Protein AF-A0A7J9Z6P4-F1 (afdb_monomer_lite)

Secondary structure (DSSP, 8-state):
-EEEEEEEEEEEEETTT--EEEEEEEEEEEE-TTS-EEEEEEETTEE---TTSTTSS--TTT----EEEEEE-PPP-

Structure (mmCIF, N/CA/C/O backbone):
data_AF-A0A7J9Z6P4-F1
#
_entry.id   AF-A0A7J9Z6P4-F1
#
loop_
_atom_site.group_PDB
_atom_site.id
_atom_site.type_symbol
_atom_site.label_atom_id
_atom_site.label_alt_id
_atom_site.label_comp_id
_atom_site.label_asym_id
_atom_site.label_entity_id
_atom_site.label_seq_id
_atom_site.pdbx_PDB_ins_code
_atom_site.Cartn_x
_atom_site.Cartn_y
_atom_site.Cartn_z
_atom_site.occupancy
_atom_site.B_iso_or_equiv
_atom_site.auth_seq_id
_atom_site.auth_comp_id
_atom_site.auth_asym_id
_atom_site.auth_atom_id
_atom_site.pdbx_PDB_model_num
ATOM 1 N N . MET A 1 1 ? 17.690 -0.894 -20.921 1.00 63.09 1 MET A N 1
ATOM 2 C CA . MET A 1 1 ? 16.607 -1.177 -19.947 1.00 63.09 1 MET A CA 1
ATOM 3 C C . MET A 1 1 ? 17.200 -1.492 -18.581 1.00 63.09 1 MET A C 1
ATOM 5 O O . MET A 1 1 ? 17.883 -2.506 -18.432 1.00 63.09 1 MET A O 1
ATOM 9 N N . ARG A 1 2 ? 16.989 -0.607 -17.603 1.00 71.31 2 ARG A N 1
ATOM 10 C CA . ARG A 1 2 ? 17.437 -0.795 -16.214 1.00 71.31 2 ARG A CA 1
ATOM 11 C C . ARG A 1 2 ? 16.253 -1.252 -15.367 1.00 71.31 2 ARG A C 1
ATOM 13 O O . ARG A 1 2 ? 15.154 -0.723 -15.504 1.00 71.31 2 ARG A O 1
ATOM 20 N N . HIS A 1 3 ? 16.496 -2.225 -14.496 1.00 76.12 3 HIS A N 1
ATOM 21 C CA . HIS A 1 3 ? 15.528 -2.690 -13.511 1.00 76.12 3 HIS A CA 1
ATOM 22 C C . HIS A 1 3 ? 16.110 -2.484 -12.120 1.00 76.12 3 HIS A C 1
ATOM 24 O O . HIS A 1 3 ? 17.204 -2.969 -11.833 1.00 76.12 3 HIS A O 1
ATOM 30 N N . GLU A 1 4 ? 15.376 -1.788 -11.267 1.00 83.81 4 GLU A N 1
ATOM 31 C CA . GLU A 1 4 ? 15.700 -1.641 -9.853 1.00 83.81 4 GLU A CA 1
ATOM 32 C C . GLU A 1 4 ? 14.515 -2.148 -9.042 1.00 83.81 4 GLU A C 1
ATOM 34 O O . GLU A 1 4 ? 13.370 -1.858 -9.383 1.00 83.81 4 GLU A O 1
ATOM 39 N N . GLN A 1 5 ? 14.777 -2.956 -8.017 1.00 83.69 5 GLN A N 1
ATOM 40 C CA . GLN A 1 5 ? 13.741 -3.480 -7.136 1.00 83.69 5 GLN A CA 1
ATOM 41 C C . GLN A 1 5 ? 14.022 -3.041 -5.705 1.00 83.69 5 GLN A C 1
ATOM 43 O O . GLN A 1 5 ? 15.097 -3.316 -5.174 1.00 83.69 5 GLN A O 1
ATOM 48 N N . THR A 1 6 ? 13.031 -2.399 -5.093 1.00 88.00 6 THR A N 1
ATOM 49 C CA . THR A 1 6 ? 13.134 -1.822 -3.753 1.00 88.00 6 THR A CA 1
ATOM 50 C C . THR A 1 6 ? 11.870 -2.138 -2.967 1.00 88.00 6 THR A C 1
ATOM 52 O O . THR A 1 6 ? 10.757 -2.002 -3.477 1.00 88.00 6 THR A O 1
ATOM 55 N N . ALA A 1 7 ? 12.031 -2.549 -1.710 1.00 87.81 7 ALA A N 1
ATOM 56 C CA . ALA A 1 7 ? 10.911 -2.695 -0.792 1.00 87.81 7 ALA A CA 1
ATOM 57 C C . ALA A 1 7 ? 10.438 -1.309 -0.330 1.00 87.81 7 ALA A C 1
ATOM 59 O O . ALA A 1 7 ? 11.228 -0.501 0.160 1.00 87.81 7 ALA A O 1
ATOM 60 N N . GLN A 1 8 ? 9.146 -1.035 -0.480 1.00 88.75 8 GLN A N 1
ATOM 61 C CA . GLN A 1 8 ? 8.526 0.233 -0.119 1.00 88.75 8 GLN A CA 1
ATOM 62 C C . GLN A 1 8 ? 7.405 -0.005 0.891 1.00 88.75 8 GLN A C 1
ATOM 64 O O . GLN A 1 8 ? 6.398 -0.650 0.590 1.00 88.75 8 GLN A O 1
ATOM 69 N N . ALA A 1 9 ? 7.568 0.537 2.096 1.00 90.62 9 ALA A N 1
ATOM 70 C CA . ALA A 1 9 ? 6.528 0.493 3.111 1.00 90.62 9 ALA A CA 1
ATOM 71 C C . ALA A 1 9 ? 5.454 1.536 2.787 1.00 90.62 9 ALA A C 1
ATOM 73 O O . ALA A 1 9 ? 5.734 2.725 2.639 1.00 90.62 9 ALA A O 1
ATOM 74 N N . VAL A 1 10 ? 4.205 1.096 2.683 1.00 90.81 10 VAL A N 1
ATOM 75 C CA . VAL A 1 10 ? 3.064 1.976 2.436 1.00 90.81 10 VAL A CA 1
ATOM 76 C C . VAL A 1 10 ? 2.113 1.890 3.615 1.00 90.81 10 VAL A C 1
ATOM 78 O O . VAL A 1 10 ? 1.590 0.824 3.946 1.00 90.81 10 VAL A O 1
ATOM 81 N N . ARG A 1 11 ? 1.885 3.033 4.256 1.00 92.88 11 ARG A N 1
ATOM 82 C CA . ARG A 1 11 ? 0.957 3.189 5.369 1.00 92.88 11 ARG A CA 1
ATOM 83 C C . ARG A 1 11 ? -0.392 3.660 4.855 1.00 92.88 11 ARG A C 1
ATOM 85 O O . ARG A 1 11 ? -0.498 4.672 4.164 1.00 92.88 11 ARG A O 1
ATOM 92 N N . PHE A 1 12 ? -1.438 2.967 5.276 1.00 92.94 12 PHE A N 1
ATOM 93 C CA . PHE A 1 12 ? -2.815 3.316 4.972 1.00 92.94 12 PHE A CA 1
ATOM 94 C C . PHE A 1 12 ? -3.546 3.742 6.239 1.00 92.94 12 PHE A C 1
ATOM 96 O O . PHE A 1 12 ? -3.362 3.139 7.296 1.00 92.94 12 PHE A O 1
ATOM 103 N N . THR A 1 13 ? -4.400 4.761 6.139 1.00 94.75 13 THR A N 1
ATOM 104 C CA . THR A 1 13 ? -5.317 5.141 7.227 1.00 94.75 13 THR A CA 1
ATOM 105 C C . THR A 1 13 ? -6.744 5.201 6.705 1.00 94.75 13 THR A C 1
ATOM 107 O O . THR A 1 13 ? -7.061 5.969 5.797 1.00 94.75 13 THR A O 1
ATOM 110 N N . CYS A 1 14 ? -7.631 4.389 7.276 1.00 95.56 14 CYS A N 1
ATOM 111 C CA . CYS A 1 14 ? -9.044 4.393 6.915 1.00 95.56 14 CYS A CA 1
ATOM 112 C C . CYS A 1 14 ? -9.761 5.596 7.530 1.00 95.56 14 CYS A C 1
ATOM 114 O O . CYS A 1 14 ? -9.801 5.733 8.748 1.00 95.56 14 CYS A O 1
ATOM 116 N N . TRP A 1 15 ? -10.428 6.412 6.714 1.00 94.81 15 TRP A N 1
ATOM 117 C CA . TRP A 1 15 ? -11.212 7.539 7.233 1.00 94.81 15 TRP A CA 1
ATOM 118 C C . TRP A 1 15 ? -12.452 7.109 8.024 1.00 94.81 15 TRP A C 1
ATOM 120 O O . TRP A 1 15 ? -12.936 7.872 8.854 1.00 94.81 15 TRP A O 1
ATOM 130 N N . HIS A 1 16 ? -12.985 5.911 7.762 1.00 94.88 16 HIS A N 1
ATOM 131 C CA . HIS A 1 16 ? -14.234 5.456 8.371 1.00 94.88 16 HIS A CA 1
ATOM 132 C C . HIS A 1 16 ? -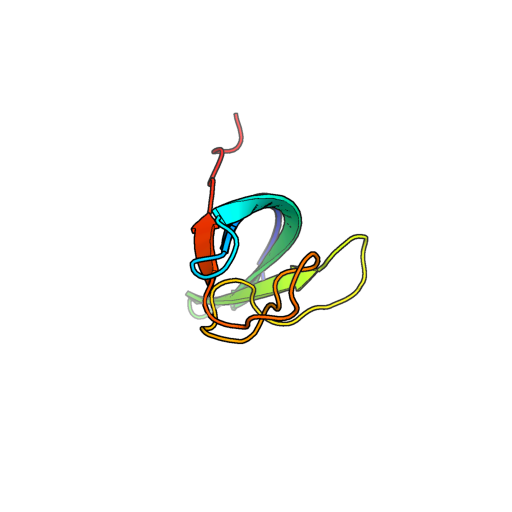14.032 4.906 9.786 1.00 94.88 16 HIS A C 1
ATOM 134 O O . HIS A 1 16 ? -14.671 5.368 10.723 1.00 94.88 16 HIS A O 1
ATOM 140 N N . CYS A 1 17 ? -13.132 3.932 9.950 1.00 95.88 17 CYS A N 1
ATOM 141 C CA . CYS A 1 17 ? -12.885 3.286 11.243 1.00 95.88 17 CYS A CA 1
ATOM 142 C C . CYS A 1 17 ? -11.557 3.689 11.896 1.00 95.88 17 CYS A C 1
ATOM 144 O O . CYS A 1 17 ? -11.214 3.136 12.937 1.00 95.88 17 CYS A O 1
ATOM 146 N N . GLN A 1 18 ? -10.798 4.607 11.282 1.00 95.69 18 GLN A N 1
ATOM 147 C CA . GLN A 1 18 ? -9.482 5.067 11.757 1.00 95.69 18 GLN A CA 1
ATOM 148 C C . GLN A 1 18 ? -8.437 3.949 11.894 1.00 95.69 18 GLN A C 1
ATOM 150 O O . GLN A 1 18 ? -7.385 4.135 12.499 1.00 95.69 18 GLN A O 1
ATOM 155 N N . TYR A 1 19 ? -8.702 2.777 11.310 1.00 96.50 19 TYR A N 1
ATOM 156 C CA . TYR A 1 19 ? -7.750 1.681 11.294 1.00 96.50 19 TYR A CA 1
ATOM 157 C C . TYR A 1 19 ? -6.548 2.039 10.422 1.00 96.50 19 TYR A C 1
ATOM 159 O O . TYR A 1 19 ? -6.706 2.503 9.288 1.00 96.50 19 TYR A O 1
ATOM 167 N N . VAL A 1 20 ? -5.362 1.788 10.967 1.00 94.94 20 VAL A N 1
ATOM 168 C CA . VAL A 1 20 ? -4.078 2.001 10.309 1.00 94.94 20 VAL A CA 1
ATOM 169 C C . VAL A 1 20 ? -3.420 0.653 10.086 1.00 94.94 20 VAL A C 1
ATOM 171 O O . VAL A 1 20 ? -3.359 -0.165 11.005 1.00 94.94 20 VAL A O 1
ATOM 174 N N . TRP A 1 21 ? -2.887 0.448 8.888 1.00 94.19 21 TRP A N 1
ATOM 175 C CA . TRP A 1 21 ? -2.037 -0.695 8.586 1.00 94.19 21 TRP A CA 1
ATOM 176 C C . TRP A 1 21 ? -0.898 -0.281 7.663 1.00 94.19 21 TRP A C 1
ATOM 178 O O . TRP A 1 21 ? -0.974 0.739 6.976 1.00 94.19 21 TRP A O 1
ATOM 188 N N . VAL A 1 22 ? 0.167 -1.073 7.683 1.00 92.56 22 VAL A N 1
ATOM 189 C CA . VAL A 1 22 ? 1.331 -0.910 6.815 1.00 92.56 22 VAL A CA 1
ATOM 190 C C . VAL A 1 22 ? 1.448 -2.160 5.962 1.00 92.56 22 VAL A C 1
ATOM 192 O O . VAL A 1 22 ? 1.197 -3.271 6.432 1.00 92.56 22 VAL A O 1
ATOM 195 N N . THR A 1 23 ? 1.792 -1.971 4.698 1.00 91.00 23 THR A N 1
ATOM 196 C CA . THR A 1 23 ? 2.042 -3.054 3.755 1.00 91.00 23 THR A CA 1
ATOM 197 C C . THR A 1 23 ? 3.336 -2.755 3.023 1.00 91.00 23 THR A C 1
ATOM 199 O O . THR A 1 23 ? 3.513 -1.653 2.509 1.00 91.00 23 THR A O 1
ATOM 202 N N . GLU A 1 24 ? 4.238 -3.727 3.001 1.00 91.06 24 GLU A N 1
ATOM 203 C CA . GLU A 1 24 ? 5.490 -3.641 2.257 1.00 91.06 24 GLU A CA 1
ATOM 204 C C . GLU A 1 24 ? 5.243 -4.136 0.835 1.00 91.06 24 GLU A C 1
ATOM 206 O O . GLU A 1 24 ? 4.816 -5.272 0.629 1.00 91.06 24 GLU A O 1
ATOM 211 N N . TYR A 1 25 ? 5.459 -3.255 -0.135 1.00 90.00 25 TYR A N 1
ATOM 212 C CA . TYR A 1 25 ? 5.363 -3.575 -1.551 1.00 90.00 25 TYR A CA 1
ATOM 213 C C . TYR A 1 25 ? 6.760 -3.736 -2.130 1.00 90.00 25 TYR A C 1
ATOM 215 O O . TYR A 1 25 ? 7.639 -2.911 -1.894 1.00 90.00 25 TYR A O 1
ATOM 223 N N . ASP A 1 26 ? 6.939 -4.756 -2.954 1.00 90.81 26 ASP A N 1
ATOM 224 C CA . ASP A 1 26 ? 8.087 -4.873 -3.836 1.00 90.81 26 ASP A CA 1
ATOM 225 C C . ASP A 1 26 ? 7.843 -3.960 -5.043 1.00 90.81 26 ASP A C 1
ATOM 227 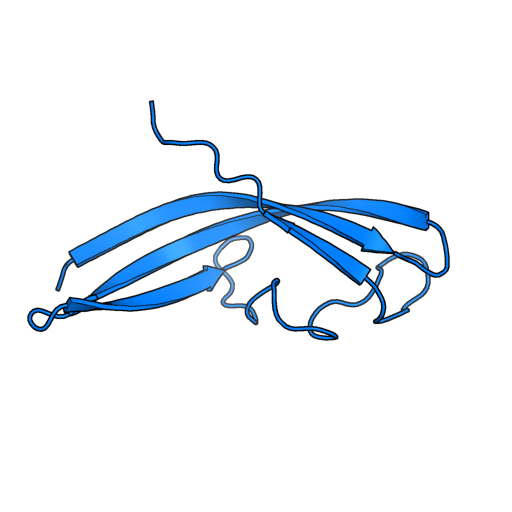O O . ASP A 1 26 ? 6.998 -4.251 -5.898 1.00 90.81 26 ASP A O 1
ATOM 231 N N . VAL A 1 27 ? 8.555 -2.836 -5.106 1.00 89.19 27 VAL A N 1
ATOM 232 C CA . VAL A 1 27 ? 8.447 -1.876 -6.208 1.00 89.19 27 VAL A CA 1
ATOM 233 C C . VAL A 1 27 ? 9.580 -2.129 -7.178 1.00 89.19 27 VAL A C 1
ATOM 235 O O . VAL A 1 27 ? 10.750 -2.049 -6.813 1.00 89.19 27 VAL A O 1
ATOM 238 N N . ARG A 1 28 ? 9.235 -2.445 -8.424 1.00 89.81 28 ARG A N 1
ATOM 239 C CA . ARG A 1 28 ? 10.196 -2.584 -9.513 1.00 89.81 28 ARG A CA 1
ATOM 240 C C . ARG A 1 28 ? 10.109 -1.372 -10.427 1.00 89.81 28 ARG A C 1
ATOM 242 O O . ARG A 1 28 ? 9.159 -1.272 -11.206 1.00 89.81 28 ARG A O 1
ATOM 249 N N . HIS A 1 29 ? 11.117 -0.512 -10.361 1.00 87.12 29 HIS A N 1
ATOM 250 C CA . HIS A 1 29 ? 11.304 0.582 -11.300 1.00 87.12 29 HIS A CA 1
ATOM 251 C C . HIS A 1 29 ? 11.919 0.040 -12.589 1.00 87.12 29 HIS A C 1
ATOM 253 O O . HIS A 1 29 ? 12.932 -0.671 -12.567 1.00 87.12 29 HIS A O 1
ATOM 259 N N . VAL A 1 30 ? 11.282 0.337 -13.714 1.00 86.31 30 VAL A N 1
ATOM 260 C CA . VAL A 1 30 ? 11.744 -0.066 -15.039 1.00 86.31 30 VAL A CA 1
ATOM 261 C C . VAL A 1 30 ? 11.883 1.176 -15.889 1.00 86.31 30 VAL A C 1
ATOM 263 O O . VAL A 1 30 ? 10.874 1.798 -16.203 1.00 86.31 30 VAL A O 1
ATOM 266 N N . GLU A 1 31 ? 13.113 1.494 -16.273 1.00 88.06 31 GLU A N 1
ATOM 267 C CA . GLU A 1 31 ? 13.423 2.630 -17.140 1.00 88.06 31 GLU A CA 1
ATOM 268 C C . GLU A 1 31 ? 13.871 2.117 -18.513 1.00 88.06 31 GLU A C 1
ATOM 270 O O . GLU A 1 31 ? 14.737 1.228 -18.621 1.00 88.06 31 GLU A O 1
ATOM 275 N N . ASP A 1 32 ? 13.238 2.634 -19.566 1.00 83.25 32 ASP A N 1
ATOM 276 C CA . ASP A 1 32 ? 13.663 2.397 -20.941 1.00 83.25 32 ASP A CA 1
ATOM 277 C C . ASP A 1 32 ? 14.844 3.300 -21.338 1.00 83.25 32 ASP A C 1
ATOM 279 O O . ASP A 1 32 ? 15.223 4.228 -20.628 1.00 83.25 32 ASP A O 1
ATOM 283 N N . ASP A 1 33 ? 15.456 3.026 -22.491 1.00 81.25 33 ASP A N 1
ATOM 284 C CA . ASP A 1 33 ? 16.637 3.775 -22.948 1.00 81.25 33 ASP A CA 1
ATOM 285 C C . ASP A 1 33 ? 16.297 5.206 -23.430 1.00 81.25 33 ASP A C 1
ATOM 287 O O . ASP A 1 33 ? 17.189 5.953 -23.832 1.00 81.25 33 ASP A O 1
ATOM 291 N N . HIS A 1 34 ? 15.017 5.594 -23.385 1.00 82.38 34 HIS A N 1
ATOM 292 C CA . HIS A 1 34 ? 14.518 6.935 -23.695 1.00 82.38 34 HIS A CA 1
ATOM 293 C C . HIS A 1 34 ? 14.130 7.720 -22.426 1.00 82.38 34 HIS A C 1
ATOM 295 O O . HIS A 1 34 ? 13.647 8.848 -22.538 1.00 82.38 34 HIS A O 1
ATOM 301 N N . GLY A 1 35 ? 14.360 7.160 -21.231 1.00 77.94 35 GLY A N 1
ATOM 302 C CA . GLY A 1 35 ? 14.059 7.795 -19.946 1.00 77.94 35 GLY A CA 1
ATOM 303 C C . GLY A 1 35 ? 12.591 7.691 -19.52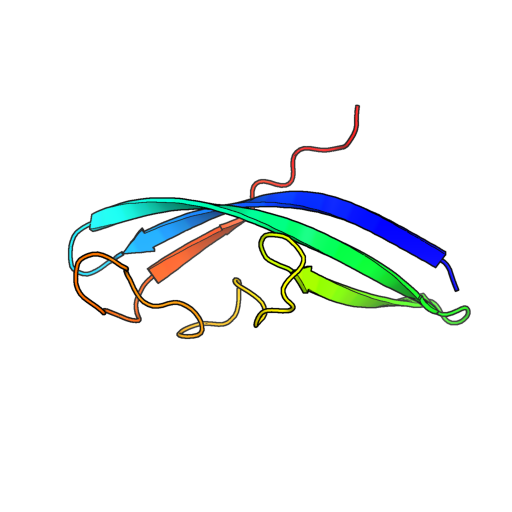2 1.00 77.94 35 GLY A C 1
ATOM 304 O O . GLY A 1 35 ? 12.170 8.389 -18.597 1.00 77.94 35 GLY A O 1
ATOM 305 N N . HIS A 1 36 ? 11.782 6.849 -20.171 1.00 80.25 36 HIS A N 1
ATOM 306 C CA . HIS A 1 36 ? 10.439 6.549 -19.686 1.00 80.25 36 HIS A CA 1
ATOM 307 C C . HIS A 1 36 ? 10.506 5.450 -18.622 1.00 80.25 36 HIS A C 1
ATOM 309 O O . HIS A 1 36 ? 10.798 4.285 -18.903 1.00 80.25 36 HIS A O 1
ATOM 315 N N . GLY A 1 37 ? 10.216 5.853 -17.384 1.00 81.62 37 GLY A N 1
ATOM 316 C CA . GLY A 1 37 ? 10.112 4.976 -16.225 1.00 81.62 37 GLY A CA 1
ATOM 317 C C . GLY A 1 37 ? 8.677 4.514 -15.966 1.00 81.62 37 GLY A C 1
ATOM 318 O O . GLY A 1 37 ? 7.727 5.283 -16.114 1.00 81.62 37 GLY A O 1
ATOM 319 N N . CYS A 1 38 ? 8.507 3.264 -15.544 1.00 84.62 38 CYS A N 1
ATOM 320 C CA . CYS A 1 38 ? 7.260 2.747 -14.978 1.00 84.62 38 CYS A CA 1
ATOM 321 C C . CYS A 1 38 ? 7.546 1.968 -13.692 1.00 84.62 38 CYS A C 1
ATOM 323 O O . CYS A 1 38 ? 8.450 1.130 -13.659 1.00 84.62 38 CYS A O 1
ATOM 325 N N . ASP A 1 39 ? 6.721 2.197 -12.669 1.00 87.56 39 ASP A N 1
ATOM 326 C CA . ASP A 1 39 ? 6.782 1.475 -11.400 1.00 87.56 39 ASP A CA 1
ATOM 327 C C . ASP A 1 39 ? 5.773 0.328 -11.378 1.00 87.56 39 ASP A C 1
ATOM 329 O O . ASP A 1 39 ? 4.565 0.523 -11.546 1.00 87.56 39 ASP A O 1
ATOM 333 N N . TYR A 1 40 ? 6.271 -0.881 -11.135 1.00 88.50 40 TYR A N 1
ATOM 334 C CA . TYR A 1 40 ? 5.449 -2.071 -10.950 1.00 88.50 40 TYR A CA 1
ATOM 335 C C . TYR A 1 40 ? 5.418 -2.449 -9.476 1.00 88.50 40 TYR A C 1
ATOM 337 O O . TYR A 1 40 ? 6.464 -2.674 -8.875 1.00 88.50 40 TYR A O 1
ATOM 345 N N . TYR A 1 41 ? 4.219 -2.579 -8.916 1.00 89.12 41 TYR A N 1
ATOM 346 C CA . TYR A 1 41 ? 4.016 -2.964 -7.525 1.00 89.12 41 TYR A CA 1
ATOM 347 C C . TYR A 1 41 ? 3.692 -4.452 -7.441 1.00 89.12 41 TYR A C 1
ATOM 349 O O . TYR A 1 41 ? 2.844 -4.963 -8.178 1.00 89.12 41 TYR A O 1
ATOM 357 N N . SER A 1 42 ? 4.357 -5.155 -6.533 1.00 90.25 42 SER A N 1
ATOM 358 C CA . SER A 1 42 ? 4.030 -6.533 -6.169 1.00 90.25 42 SER A CA 1
ATOM 359 C C . SER A 1 42 ? 3.933 -6.665 -4.654 1.00 90.25 42 SER A C 1
ATOM 361 O O . SER A 1 42 ? 4.580 -5.927 -3.919 1.00 90.25 42 SER A O 1
ATOM 363 N N . LEU A 1 43 ? 3.098 -7.586 -4.185 1.00 88.62 43 LEU A N 1
ATOM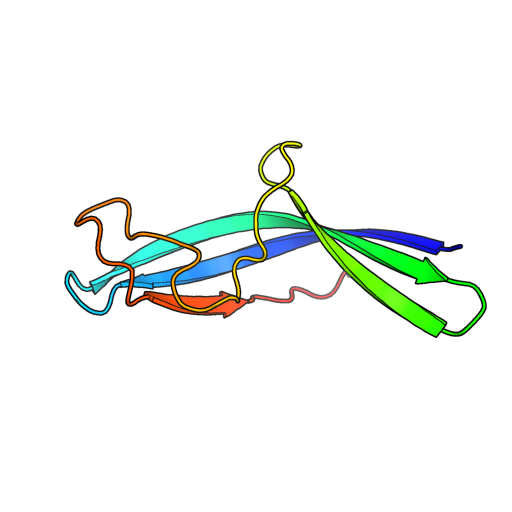 364 C CA . LEU A 1 43 ? 2.962 -7.918 -2.772 1.00 88.62 43 LEU A CA 1
ATOM 365 C C . LEU A 1 43 ? 3.309 -9.395 -2.591 1.00 88.62 43 LEU A C 1
ATOM 367 O O . LEU A 1 43 ? 2.571 -10.259 -3.067 1.00 88.62 43 LEU A O 1
ATOM 371 N N . GLY A 1 44 ? 4.448 -9.689 -1.958 1.00 85.06 44 GLY A N 1
ATOM 372 C CA . GLY A 1 44 ? 4.912 -11.070 -1.784 1.00 85.06 44 GLY A CA 1
ATOM 373 C C . GLY A 1 44 ? 5.111 -11.794 -3.121 1.00 85.06 44 GLY A C 1
ATOM 374 O O . GLY A 1 44 ? 4.746 -12.960 -3.260 1.00 85.06 44 GLY A O 1
ATOM 375 N N . GLY A 1 45 ? 5.611 -11.076 -4.132 1.00 83.56 45 GLY A N 1
ATOM 376 C CA . GLY A 1 45 ? 5.805 -11.592 -5.492 1.00 83.56 45 GLY A CA 1
ATOM 377 C C . GLY A 1 45 ? 4.549 -11.655 -6.371 1.00 83.56 45 GLY A C 1
ATOM 378 O O . GLY A 1 45 ? 4.659 -12.013 -7.544 1.00 83.56 45 GLY A O 1
ATOM 379 N N . VAL A 1 46 ? 3.367 -11.289 -5.860 1.00 86.56 46 VAL A N 1
ATOM 380 C CA . VAL A 1 46 ? 2.131 -11.226 -6.657 1.00 86.56 46 VAL A CA 1
ATOM 381 C C . VAL A 1 46 ? 1.939 -9.810 -7.210 1.00 86.56 46 VAL A C 1
ATOM 383 O O . VAL A 1 46 ? 1.868 -8.872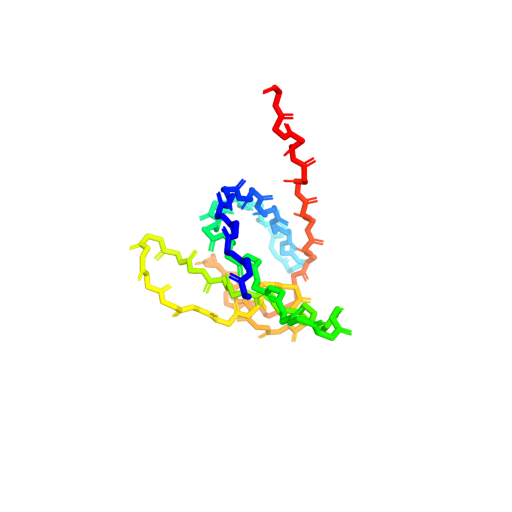 -6.413 1.00 86.56 46 VAL A O 1
ATOM 386 N N . PRO A 1 47 ? 1.819 -9.622 -8.539 1.00 87.12 47 PRO A N 1
ATOM 387 C CA . PRO A 1 47 ? 1.526 -8.316 -9.122 1.00 87.12 47 PRO A CA 1
ATOM 388 C C . PRO A 1 47 ? 0.219 -7.746 -8.576 1.00 87.12 47 PRO A C 1
ATOM 390 O O . PRO A 1 47 ? -0.796 -8.443 -8.517 1.00 87.12 47 PRO A O 1
ATOM 393 N N . THR A 1 48 ? 0.236 -6.474 -8.197 1.00 87.31 48 THR A N 1
ATOM 394 C CA . THR A 1 48 ? -0.924 -5.794 -7.619 1.00 87.31 48 THR A CA 1
ATOM 395 C C . THR A 1 48 ? -1.149 -4.439 -8.273 1.00 87.31 48 THR A C 1
ATOM 397 O O . THR A 1 48 ? -0.295 -3.910 -8.986 1.00 87.31 48 THR A O 1
ATOM 400 N N . VAL A 1 49 ? -2.338 -3.886 -8.050 1.00 83.44 49 VAL A N 1
ATOM 401 C CA . VAL A 1 49 ? -2.655 -2.517 -8.450 1.00 83.44 49 VAL A CA 1
ATOM 402 C C . VAL A 1 49 ? -1.768 -1.532 -7.696 1.00 83.44 49 VAL A C 1
ATOM 404 O O . VAL A 1 49 ? -1.366 -1.770 -6.556 1.00 83.44 49 VAL A O 1
ATOM 407 N N . THR A 1 50 ? -1.494 -0.395 -8.326 1.00 84.38 50 THR A N 1
ATOM 408 C CA . THR A 1 50 ? -0.735 0.688 -7.709 1.00 84.38 50 THR A CA 1
ATOM 409 C C . THR A 1 50 ? -1.432 1.159 -6.422 1.00 84.38 50 THR A C 1
ATOM 411 O O . THR A 1 50 ? -2.566 1.643 -6.485 1.00 84.38 50 THR A O 1
ATOM 414 N N . PRO A 1 51 ? -0.776 1.068 -5.250 1.00 82.19 51 PRO A N 1
ATOM 415 C CA . PRO A 1 51 ? -1.413 1.332 -3.960 1.00 82.19 51 PRO A CA 1
ATOM 416 C C . PRO A 1 51 ? -1.787 2.802 -3.750 1.00 82.19 51 PRO A C 1
ATOM 418 O O . PRO A 1 51 ? -2.594 3.109 -2.878 1.00 82.19 51 PRO A O 1
ATOM 421 N N . THR A 1 52 ? -1.214 3.716 -4.538 1.00 82.56 52 THR A N 1
ATOM 422 C CA . THR A 1 52 ? -1.486 5.159 -4.476 1.00 82.56 52 THR A CA 1
ATOM 423 C C . THR A 1 52 ? -2.741 5.575 -5.247 1.00 82.56 52 THR A C 1
ATOM 425 O O . THR A 1 52 ? -3.178 6.719 -5.114 1.00 82.56 52 THR A O 1
ATOM 428 N N . VAL A 1 53 ? -3.358 4.671 -6.021 1.00 83.00 53 VAL A N 1
ATOM 429 C CA . VAL A 1 53 ? -4.595 4.970 -6.753 1.00 83.00 53 VAL A CA 1
ATOM 430 C C . VAL A 1 53 ? -5.769 5.070 -5.768 1.00 83.00 53 VAL A C 1
ATOM 432 O O . VAL A 1 53 ? -6.038 4.114 -5.032 1.00 83.00 53 VAL A O 1
ATOM 435 N N . PRO A 1 54 ? -6.516 6.193 -5.753 1.00 77.56 54 PRO A N 1
ATOM 436 C CA . PRO A 1 54 ? -7.688 6.340 -4.899 1.00 77.56 54 PRO A CA 1
ATOM 437 C C . PRO A 1 54 ? -8.700 5.213 -5.125 1.00 77.56 54 PRO A C 1
ATOM 439 O O . PRO A 1 54 ? -9.098 4.938 -6.253 1.00 77.56 54 PRO A O 1
ATOM 442 N N . GLY A 1 55 ? -9.130 4.563 -4.043 1.00 78.50 55 GLY A N 1
ATOM 443 C CA . GLY A 1 55 ? -10.097 3.464 -4.097 1.00 78.50 55 GLY A CA 1
ATOM 444 C C . GLY A 1 55 ? -9.546 2.124 -4.596 1.00 78.50 55 GLY A C 1
ATOM 445 O O . GLY A 1 55 ? -10.307 1.163 -4.654 1.00 78.50 55 GLY A O 1
ATOM 446 N N . GLY A 1 56 ? -8.246 2.021 -4.900 1.00 81.00 56 GLY A N 1
ATOM 447 C CA . GLY A 1 56 ? -7.603 0.750 -5.254 1.00 81.00 56 GLY A CA 1
ATOM 448 C C . GLY A 1 56 ? -7.443 -0.214 -4.071 1.00 81.00 56 GLY A C 1
ATOM 449 O O . GLY A 1 56 ? -7.278 -1.412 -4.273 1.00 81.00 56 GLY A O 1
ATOM 450 N N . ILE A 1 57 ? -7.527 0.297 -2.838 1.00 89.00 57 ILE A N 1
ATOM 451 C CA . ILE A 1 57 ? -7.341 -0.468 -1.604 1.00 89.00 57 ILE A CA 1
ATOM 452 C C . ILE A 1 57 ? -8.550 -0.279 -0.682 1.00 89.00 57 ILE A C 1
ATOM 454 O O . ILE A 1 57 ? -8.949 0.845 -0.369 1.00 89.00 57 ILE A O 1
ATOM 458 N N . ALA A 1 58 ? -9.107 -1.393 -0.207 1.00 91.62 58 ALA A N 1
ATOM 459 C CA . ALA A 1 58 ? -10.164 -1.413 0.796 1.00 91.62 58 ALA A CA 1
ATOM 460 C C . ALA A 1 58 ? -9.587 -1.579 2.204 1.00 91.62 58 ALA A C 1
ATOM 462 O O . ALA A 1 58 ? -8.634 -2.325 2.423 1.00 91.62 58 ALA A O 1
ATOM 463 N N . CYS A 1 59 ? -10.205 -0.927 3.188 1.00 93.56 59 CYS A N 1
ATOM 464 C CA . CYS A 1 59 ? -9.868 -1.154 4.585 1.00 93.56 59 CYS A CA 1
ATOM 465 C C . CYS A 1 59 ? -10.180 -2.610 4.981 1.00 93.56 59 CYS A C 1
ATOM 467 O O . CYS A 1 59 ? -11.346 -3.006 4.911 1.00 93.56 59 CYS A O 1
ATOM 469 N N . PRO A 1 60 ? -9.209 -3.385 5.499 1.00 93.62 60 PRO A N 1
ATOM 470 C CA . PRO A 1 60 ? -9.428 -4.793 5.848 1.00 93.62 60 PRO A CA 1
ATOM 471 C C . PRO A 1 60 ? -10.364 -4.980 7.053 1.00 93.62 60 PRO A C 1
ATOM 473 O O . PRO A 1 60 ? -10.868 -6.073 7.285 1.00 93.62 60 PRO A O 1
ATOM 476 N N . ARG A 1 61 ? -10.611 -3.919 7.833 1.00 94.00 61 ARG A N 1
ATOM 477 C CA . ARG A 1 61 ? -11.495 -3.953 9.009 1.00 94.00 61 ARG A CA 1
ATOM 478 C C . ARG A 1 61 ? -12.955 -3.653 8.694 1.00 94.00 61 ARG A C 1
ATOM 480 O O . ARG A 1 61 ? -13.825 -4.242 9.320 1.00 94.00 61 ARG A O 1
ATOM 487 N N . CYS A 1 62 ? -13.232 -2.714 7.790 1.00 95.38 62 CYS A N 1
ATOM 488 C CA . CYS A 1 62 ? -14.597 -2.228 7.547 1.00 95.38 62 CYS A CA 1
ATOM 489 C C . CYS A 1 62 ? -15.000 -2.176 6.067 1.00 95.38 62 CYS A C 1
ATOM 491 O O . CYS 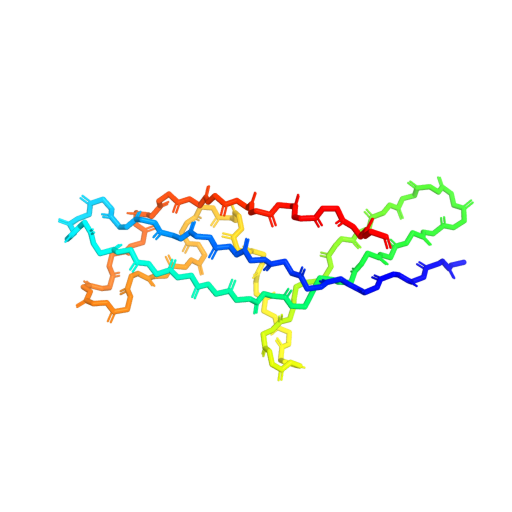A 1 62 ? -16.102 -1.733 5.763 1.00 95.38 62 CYS A O 1
ATOM 493 N N . GLY A 1 63 ? -14.112 -2.547 5.140 1.00 93.44 63 GLY A N 1
ATOM 494 C CA . GLY A 1 63 ? -14.375 -2.559 3.697 1.00 93.44 63 GLY A CA 1
ATOM 495 C C . GLY A 1 63 ? -14.436 -1.184 3.020 1.00 93.44 63 GLY A C 1
ATOM 496 O O . GLY A 1 63 ? -14.647 -1.109 1.815 1.00 93.44 63 GLY A O 1
ATOM 497 N N . ALA A 1 64 ? -14.245 -0.081 3.752 1.00 93.00 64 ALA A N 1
ATOM 498 C CA . ALA A 1 64 ? -14.300 1.258 3.167 1.00 93.00 64 ALA A CA 1
ATOM 499 C C . ALA A 1 64 ? -13.122 1.504 2.206 1.00 93.00 64 ALA A C 1
ATOM 501 O O . ALA A 1 64 ? -11.976 1.221 2.550 1.00 93.00 64 ALA A O 1
ATOM 502 N N . LEU A 1 65 ? -13.401 2.098 1.042 1.00 91.50 65 LEU A N 1
ATOM 503 C CA . LEU A 1 65 ? -12.398 2.460 0.023 1.00 91.50 65 LEU A CA 1
ATOM 504 C C . LEU A 1 65 ? -11.749 3.832 0.261 1.00 91.50 65 LEU A C 1
ATOM 506 O O . LEU A 1 65 ? -10.794 4.214 -0.412 1.00 91.50 65 LEU A O 1
ATOM 510 N N . ARG A 1 66 ? -12.280 4.608 1.213 1.00 91.75 66 ARG A N 1
ATOM 511 C CA . ARG A 1 66 ? -11.763 5.937 1.545 1.00 91.75 66 ARG A CA 1
ATOM 512 C C . ARG A 1 66 ? -10.614 5.818 2.541 1.00 91.75 66 ARG A C 1
ATOM 514 O O . ARG A 1 66 ? -10.810 5.893 3.757 1.00 91.75 66 ARG A O 1
ATOM 521 N N . VAL A 1 67 ? -9.419 5.638 2.000 1.00 92.00 67 VAL A N 1
ATOM 522 C CA . VAL A 1 67 ? -8.174 5.459 2.750 1.00 92.00 67 VAL A CA 1
ATOM 523 C C . VAL A 1 67 ? -7.182 6.548 2.336 1.00 92.00 67 VAL A C 1
ATOM 525 O O . VAL A 1 67 ? -7.119 6.900 1.159 1.00 92.00 67 VAL A O 1
ATOM 528 N N . THR A 1 68 ? -6.441 7.133 3.280 1.00 91.94 68 THR A N 1
ATOM 529 C CA . THR A 1 68 ? -5.224 7.873 2.915 1.00 91.94 68 THR A CA 1
ATOM 530 C C . THR A 1 68 ? -4.093 6.890 2.688 1.00 91.94 68 THR A C 1
ATOM 532 O O . THR A 1 68 ? -4.038 5.846 3.338 1.00 91.94 68 THR A O 1
ATOM 535 N N . VAL A 1 69 ? -3.192 7.252 1.784 1.00 91.44 69 VAL A N 1
ATOM 536 C CA . VAL A 1 69 ? -2.000 6.481 1.445 1.00 91.44 69 VAL A CA 1
ATOM 537 C C . VAL A 1 69 ? -0.793 7.362 1.733 1.00 91.44 69 VAL A C 1
ATOM 539 O O . VAL A 1 69 ? -0.760 8.519 1.314 1.00 91.44 69 VAL A O 1
ATOM 542 N N . GLN A 1 70 ? 0.175 6.834 2.470 1.00 90.38 70 GLN A N 1
ATOM 543 C CA . GLN A 1 70 ? 1.455 7.476 2.737 1.00 90.38 70 GLN A CA 1
ATOM 544 C C . GLN A 1 70 ? 2.549 6.485 2.371 1.00 90.38 70 GLN A C 1
ATOM 546 O O . GLN A 1 70 ? 2.576 5.368 2.883 1.00 90.38 70 GLN A O 1
ATOM 551 N N . VAL A 1 71 ? 3.409 6.882 1.445 1.00 87.25 71 VAL A N 1
ATOM 552 C CA . VAL A 1 71 ? 4.515 6.057 0.978 1.00 87.25 71 VAL A CA 1
ATOM 553 C C . VAL A 1 71 ? 5.756 6.453 1.766 1.00 87.25 71 VAL A C 1
ATOM 555 O O . VAL A 1 71 ? 6.215 7.589 1.651 1.00 87.25 71 VAL A O 1
ATOM 558 N N . ASP A 1 72 ? 6.287 5.532 2.563 1.00 81.06 72 ASP A N 1
ATOM 559 C CA . ASP A 1 72 ? 7.581 5.695 3.213 1.00 81.06 72 ASP A CA 1
ATOM 560 C C . ASP A 1 72 ? 8.664 5.267 2.219 1.00 81.06 72 ASP A C 1
ATOM 562 O O . ASP A 1 72 ? 8.973 4.088 2.032 1.00 81.06 72 ASP A O 1
ATOM 566 N N . SER A 1 73 ? 9.238 6.249 1.533 1.00 62.03 73 SER A N 1
ATOM 567 C CA . SER A 1 73 ? 10.459 6.064 0.760 1.00 62.03 73 SER A CA 1
ATOM 568 C C . SER A 1 73 ? 11.648 6.082 1.721 1.00 62.03 73 SER A C 1
ATOM 570 O O . SER A 1 73 ? 12.258 7.132 1.928 1.00 62.03 73 SER A O 1
ATOM 572 N N . ARG A 1 74 ? 11.976 4.939 2.338 1.00 55.34 74 ARG A N 1
ATOM 573 C CA . ARG A 1 74 ? 13.302 4.773 2.951 1.00 55.34 74 ARG A CA 1
ATOM 574 C C . ARG A 1 74 ? 14.330 4.788 1.810 1.00 55.34 74 ARG A C 1
ATOM 576 O O . ARG A 1 74 ? 14.218 3.946 0.920 1.00 55.34 74 ARG A O 1
ATOM 583 N N . PRO A 1 75 ? 15.291 5.727 1.785 1.00 46.03 75 PRO A N 1
ATOM 584 C CA . PRO A 1 75 ? 16.357 5.674 0.795 1.00 46.03 75 PRO A CA 1
ATOM 585 C C . PRO A 1 75 ? 17.231 4.432 1.050 1.00 46.03 75 PRO A C 1
ATOM 587 O O . PRO A 1 75 ? 17.421 4.075 2.217 1.00 46.03 75 PRO A O 1
ATOM 590 N N . PRO A 1 76 ? 17.743 3.761 0.000 1.00 48.06 76 PRO A N 1
ATOM 591 C CA . PRO A 1 76 ? 18.781 2.756 0.181 1.00 48.06 76 PRO A CA 1
ATOM 592 C C . PRO A 1 76 ? 20.023 3.440 0.774 1.00 48.06 76 PRO A C 1
ATOM 594 O O . PRO A 1 76 ? 20.424 4.509 0.311 1.00 48.06 76 PRO A O 1
ATOM 597 N N . GLU A 1 77 ? 20.560 2.856 1.841 1.00 41.53 77 GLU A N 1
ATOM 598 C CA . GLU A 1 77 ? 21.786 3.280 2.531 1.00 41.53 77 GLU A CA 1
ATOM 599 C C . GLU A 1 77 ? 23.058 2.751 1.863 1.00 41.53 77 GLU A C 1
ATOM 601 O O . GLU A 1 77 ? 23.015 1.628 1.307 1.00 41.53 77 GLU A O 1
#

pLDDT: mean 85.38, std 11.09, range [41.53, 96.5]

Radius of gyration: 13.97 Å; chains: 1; bounding box: 36×20×36 Å

Foldseek 3Di:
DDKDWDWKKKWKAAPPPRDIDIAIWTWIWDADPVGDIDIWTDGPNHTADDPCDQQSDADPPPRDSRMDMDIDPPDDD

Sequence (77 aa):
MRHEQTAQAVRFTCWHCQYVWVTEYDVRHVEDDHGHGCDYYSLGGVPTVTPTVPGGIACPRCGALRVTVQVDSRPPE